Protein AF-D8G1M3-F1 (afdb_monomer)

Structure (mmCIF, N/CA/C/O backbone):
dat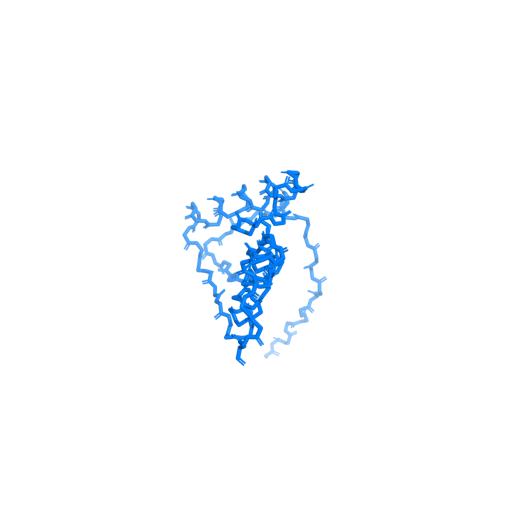a_AF-D8G1M3-F1
#
_entry.id   AF-D8G1M3-F1
#
loop_
_atom_site.group_PDB
_atom_site.id
_atom_site.type_symbol
_atom_site.label_atom_id
_atom_site.label_alt_id
_atom_site.label_comp_id
_atom_site.label_asym_id
_atom_site.label_entity_id
_atom_site.label_seq_id
_atom_site.pdbx_PDB_ins_code
_atom_site.Cartn_x
_atom_site.Cartn_y
_atom_site.Cartn_z
_atom_site.occupancy
_atom_site.B_iso_or_equiv
_atom_site.auth_seq_id
_atom_site.auth_comp_id
_atom_site.auth_asym_id
_atom_site.auth_atom_id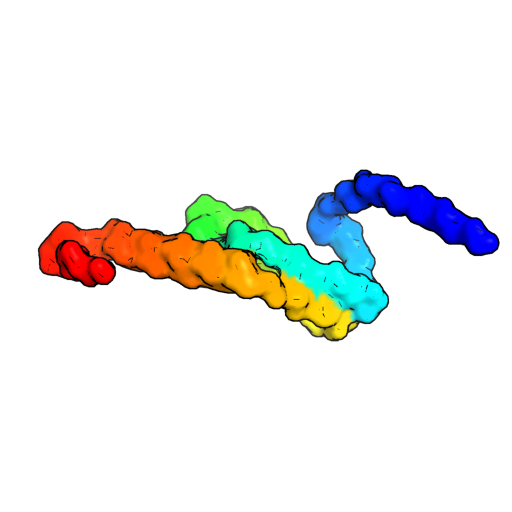
_atom_site.pdbx_PDB_model_num
ATOM 1 N N . MET A 1 1 ? -30.904 12.937 14.392 1.00 39.53 1 MET A N 1
ATOM 2 C CA . MET A 1 1 ? -29.947 12.395 13.403 1.00 39.53 1 MET A CA 1
ATOM 3 C C . MET A 1 1 ? -28.681 13.240 13.476 1.00 39.53 1 MET A C 1
ATOM 5 O O . MET A 1 1 ? -28.708 14.380 13.033 1.00 39.53 1 MET A O 1
ATOM 9 N N . LEU A 1 2 ? -27.630 12.763 14.150 1.00 43.91 2 LEU A N 1
ATOM 10 C CA . LEU A 1 2 ? -26.393 13.533 14.326 1.00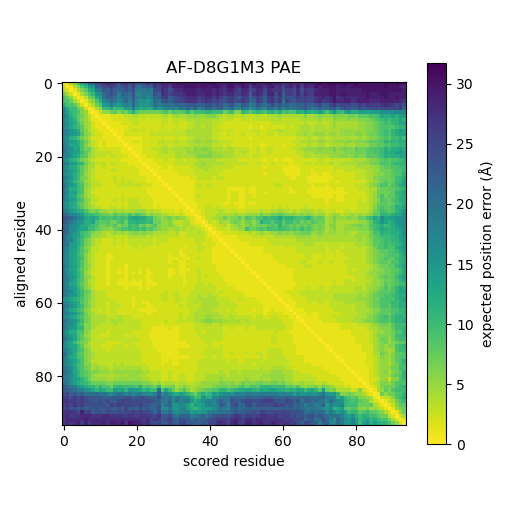 43.91 2 LEU A CA 1
ATOM 11 C C . LEU A 1 2 ? -25.508 13.336 13.088 1.00 43.91 2 LEU A C 1
ATOM 13 O O . LEU A 1 2 ? -25.110 12.214 12.783 1.00 43.91 2 LEU A O 1
ATOM 17 N N . ARG A 1 3 ? -25.219 14.415 12.358 1.00 57.12 3 ARG A N 1
ATOM 18 C CA . ARG A 1 3 ? -24.255 14.402 11.254 1.00 57.12 3 ARG A CA 1
ATOM 19 C C . ARG A 1 3 ? -22.858 14.351 11.867 1.00 57.12 3 ARG A C 1
ATOM 21 O O . ARG A 1 3 ? -22.395 15.346 12.416 1.00 57.12 3 ARG A O 1
ATOM 28 N N . MET A 1 4 ? -22.209 13.192 11.812 1.00 60.62 4 MET A N 1
ATOM 29 C CA . MET A 1 4 ? -20.823 13.060 12.251 1.00 60.62 4 MET A CA 1
ATOM 30 C C . MET A 1 4 ? -19.941 13.846 11.273 1.00 60.62 4 MET A C 1
ATOM 32 O O . MET A 1 4 ? -19.820 13.482 10.104 1.00 60.62 4 MET A O 1
ATOM 36 N N . MET A 1 5 ? -19.373 14.964 11.726 1.00 53.09 5 MET A N 1
ATOM 37 C CA . MET A 1 5 ? -18.301 15.649 11.008 1.00 53.09 5 MET A CA 1
ATOM 38 C C . MET A 1 5 ? -17.084 14.721 11.037 1.00 53.09 5 MET A C 1
ATOM 40 O O . MET A 1 5 ? -16.431 14.586 12.071 1.00 53.09 5 MET A O 1
ATOM 44 N N . MET A 1 6 ? -16.802 14.040 9.926 1.00 54.56 6 MET A N 1
ATOM 45 C CA . MET A 1 6 ? -15.533 13.336 9.779 1.00 54.56 6 MET A CA 1
ATOM 46 C C . MET A 1 6 ? -14.438 14.388 9.633 1.00 54.56 6 MET A C 1
ATOM 48 O O . MET A 1 6 ? -14.340 15.071 8.617 1.00 54.56 6 MET A O 1
ATOM 52 N N . SER A 1 7 ? -13.652 14.563 10.688 1.00 60.22 7 SER A N 1
ATOM 53 C CA . SER A 1 7 ? -12.390 15.282 10.604 1.00 60.22 7 SER A CA 1
ATOM 54 C C . SER A 1 7 ? -11.406 14.438 9.791 1.00 60.22 7 SER A C 1
ATOM 56 O O . SER A 1 7 ? -11.374 13.214 9.926 1.00 60.22 7 SER A O 1
ATOM 58 N N . ASN A 1 8 ? -10.614 15.079 8.929 1.00 65.81 8 ASN A N 1
ATOM 59 C CA . ASN A 1 8 ? -9.563 14.398 8.174 1.00 65.81 8 ASN A CA 1
ATOM 60 C C . ASN A 1 8 ? -8.436 14.021 9.147 1.00 65.81 8 ASN A C 1
ATOM 62 O O . ASN A 1 8 ? -7.534 14.811 9.417 1.00 65.81 8 ASN A O 1
ATOM 66 N N . GLN A 1 9 ? -8.5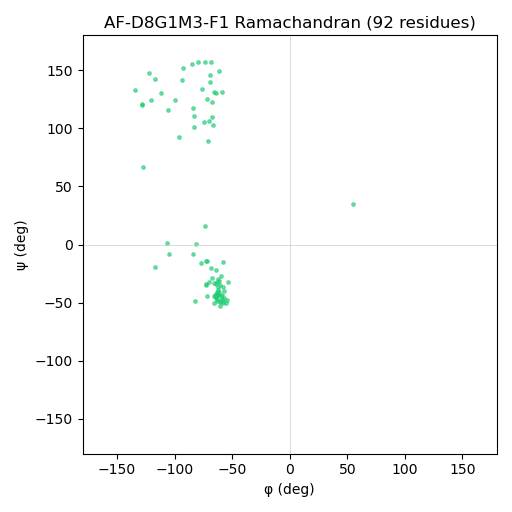38 12.836 9.742 1.00 86.44 9 GLN A N 1
ATOM 67 C CA . GLN A 1 9 ? -7.551 12.329 10.684 1.00 86.44 9 GLN A CA 1
ATOM 68 C C . GLN A 1 9 ? -6.396 11.693 9.910 1.00 86.44 9 GLN A C 1
ATOM 70 O O . GLN A 1 9 ? -6.555 10.648 9.281 1.00 86.44 9 GLN A O 1
ATOM 75 N N . VAL A 1 10 ? -5.230 12.335 9.949 1.00 90.12 10 VAL A N 1
ATOM 76 C CA . VAL A 1 10 ? -3.995 11.793 9.37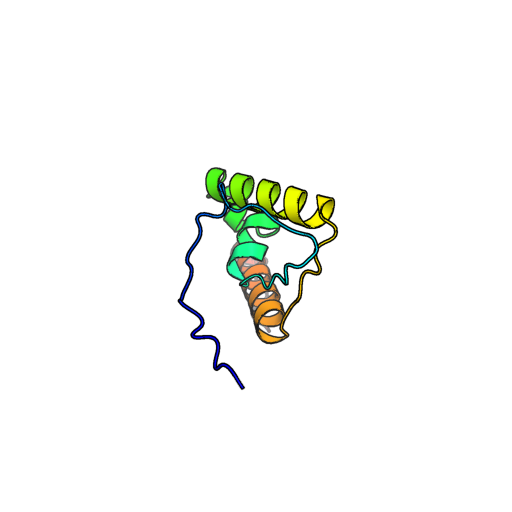6 1.00 90.12 10 VAL A CA 1
ATOM 77 C C . VAL A 1 10 ? -3.171 11.190 10.502 1.00 90.12 10 VAL A C 1
ATOM 79 O O . VAL A 1 10 ? -2.835 11.871 11.470 1.00 90.12 10 VAL A O 1
ATOM 82 N N . TYR A 1 11 ? -2.820 9.916 10.359 1.00 91.81 11 TYR A N 1
ATOM 83 C CA . TYR A 1 11 ? -1.996 9.193 11.320 1.00 91.81 11 TYR A CA 1
ATOM 84 C C . TYR A 1 11 ? -0.686 8.753 10.679 1.00 91.81 11 TYR A C 1
ATOM 86 O O . TYR A 1 11 ? -0.657 8.313 9.531 1.00 91.81 11 TYR A O 1
ATOM 94 N N . GLN A 1 12 ? 0.400 8.813 11.447 1.00 92.81 12 GLN A N 1
ATOM 95 C CA . GLN A 1 12 ? 1.640 8.138 11.073 1.00 92.81 12 GLN A CA 1
ATOM 96 C C . GLN A 1 12 ? 1.460 6.627 11.249 1.00 92.81 12 GLN A C 1
ATOM 98 O O . GLN A 1 12 ? 1.077 6.161 12.326 1.00 92.81 12 GLN A O 1
ATOM 103 N N . ILE A 1 13 ? 1.725 5.861 10.191 1.00 94.00 13 ILE A N 1
ATOM 104 C CA . ILE A 1 13 ? 1.443 4.419 10.136 1.00 94.00 13 ILE A CA 1
ATOM 105 C C . ILE A 1 13 ? 2.226 3.624 11.190 1.00 94.00 13 ILE A C 1
ATOM 107 O O . ILE A 1 13 ? 1.746 2.610 11.696 1.00 94.00 13 ILE A O 1
ATOM 111 N N . GLU A 1 14 ? 3.412 4.101 11.571 1.00 92.75 14 GLU A N 1
ATOM 112 C CA . GLU A 1 14 ? 4.250 3.504 12.610 1.00 92.75 14 GLU A CA 1
ATOM 113 C C . GLU A 1 14 ? 3.550 3.481 13.975 1.00 92.75 14 GLU A C 1
ATOM 115 O O . GLU A 1 14 ? 3.711 2.519 14.738 1.00 92.75 14 GLU A O 1
ATOM 120 N N . TYR A 1 15 ? 2.744 4.511 14.247 1.00 93.19 15 TYR A N 1
ATOM 121 C CA . TYR A 1 15 ? 2.061 4.738 15.520 1.00 93.19 15 TYR A CA 1
ATOM 122 C C . TYR A 1 15 ? 0.562 4.428 15.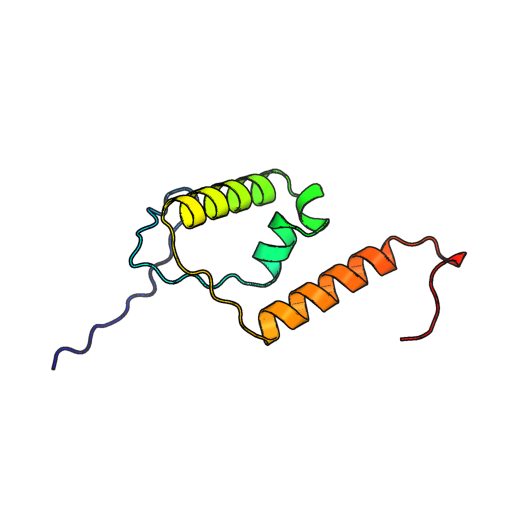474 1.00 93.19 15 TYR A C 1
ATOM 124 O O . TYR A 1 15 ? -0.087 4.408 16.523 1.00 93.19 15 TYR A O 1
ATOM 132 N N . TYR A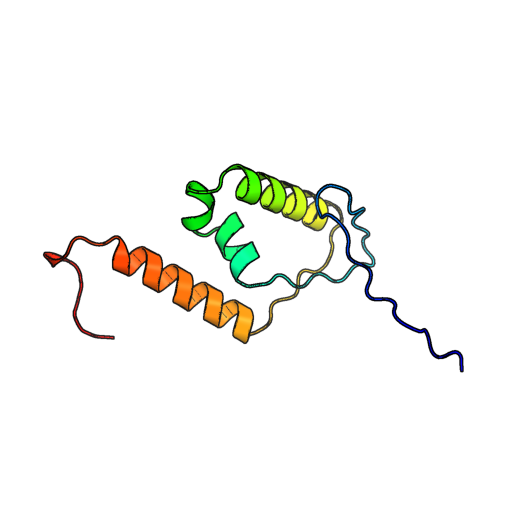 1 16 ? 0.008 4.153 14.291 1.00 94.00 16 TYR A N 1
ATOM 133 C CA . TYR A 1 16 ? -1.395 3.789 14.152 1.00 94.00 16 TYR A CA 1
ATOM 134 C C . TYR A 1 16 ? -1.698 2.466 14.870 1.00 94.00 16 TYR A C 1
ATOM 136 O O . TYR A 1 16 ? -0.996 1.458 14.714 1.00 94.00 16 TYR A O 1
ATOM 144 N N . ARG A 1 17 ? -2.758 2.475 15.682 1.00 94.06 17 ARG A N 1
ATOM 145 C CA . ARG A 1 17 ? -3.233 1.304 16.423 1.00 94.06 17 ARG A CA 1
ATOM 146 C C . ARG A 1 17 ? -4.351 0.632 15.639 1.00 94.06 17 ARG A C 1
ATOM 148 O O . ARG A 1 17 ? -5.511 0.987 15.794 1.00 94.06 17 ARG A O 1
ATOM 155 N N . PHE A 1 18 ? -3.963 -0.343 14.829 1.00 94.62 18 PHE A N 1
ATOM 156 C CA . PHE A 1 18 ? -4.880 -1.177 14.061 1.00 94.62 18 PHE A CA 1
ATOM 157 C C . PHE A 1 18 ? -5.870 -1.926 14.965 1.00 94.62 18 PHE A C 1
ATOM 159 O O . PHE A 1 18 ? -5.466 -2.583 15.928 1.00 94.62 18 PHE A O 1
ATOM 166 N N . SER A 1 19 ? -7.150 -1.850 14.618 1.00 94.19 19 SER A N 1
ATOM 167 C CA . SER A 1 19 ? -8.283 -2.502 15.270 1.00 94.19 19 SER A CA 1
ATOM 168 C C . SER A 1 19 ? -9.027 -3.389 14.276 1.00 94.19 19 SER A C 1
ATOM 170 O O . SER A 1 19 ? -9.160 -3.043 13.109 1.00 94.19 19 SER A O 1
ATOM 172 N N . SER A 1 20 ? -9.606 -4.500 14.737 1.00 94.50 20 SER A N 1
ATOM 173 C CA . SER A 1 20 ? -10.456 -5.386 13.918 1.00 94.50 20 SER A CA 1
ATOM 174 C C . SER A 1 20 ? -11.679 -4.697 13.295 1.00 94.50 20 SER A C 1
ATOM 176 O O . SER A 1 20 ? -12.317 -5.267 12.417 1.00 94.50 20 SER A O 1
ATOM 178 N N . SER A 1 21 ? -12.033 -3.503 13.776 1.00 94.75 21 SER A N 1
ATOM 179 C CA . SER A 1 21 ? -13.106 -2.666 13.228 1.00 94.75 21 SER A CA 1
ATOM 180 C C . SER A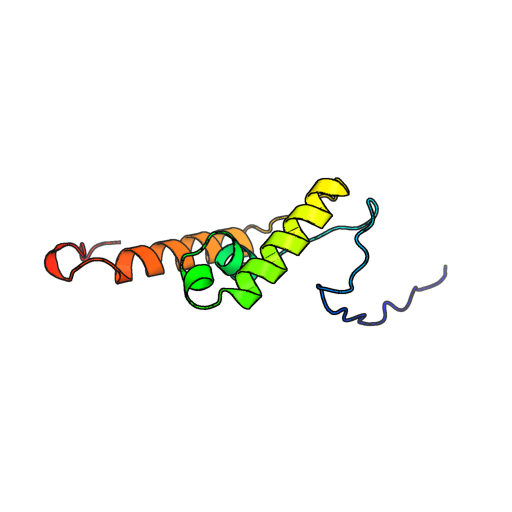 1 21 ? -12.671 -1.792 12.050 1.00 94.75 21 SER A C 1
ATOM 182 O O . SER A 1 21 ? -13.515 -1.115 11.467 1.00 94.75 21 SER A O 1
ATOM 184 N N . ASP A 1 22 ? -11.374 -1.737 11.752 1.00 95.00 22 ASP A N 1
ATOM 185 C CA . ASP A 1 22 ? -10.850 -0.914 10.670 1.00 95.00 22 ASP A CA 1
ATOM 186 C C . ASP A 1 22 ? -11.179 -1.526 9.305 1.00 95.00 22 ASP A C 1
ATOM 188 O O . ASP A 1 22 ? -11.365 -2.734 9.148 1.00 95.00 22 ASP A O 1
ATOM 192 N N . TYR A 1 23 ? -11.179 -0.666 8.293 1.00 93.75 23 TYR A N 1
ATOM 193 C CA . TYR A 1 23 ? -11.267 -1.042 6.891 1.00 93.75 23 TYR A CA 1
ATOM 194 C C . TYR A 1 23 ? -10.112 -0.359 6.168 1.00 93.75 23 TYR A C 1
ATOM 196 O O . TYR A 1 23 ? -9.988 0.865 6.216 1.00 93.75 23 TYR A O 1
ATOM 204 N N . ILE A 1 24 ? -9.237 -1.146 5.541 1.00 95.44 24 ILE A N 1
ATOM 205 C CA . ILE A 1 24 ? -8.003 -0.630 4.945 1.00 95.44 24 ILE A CA 1
ATOM 206 C C . ILE A 1 24 ? -8.081 -0.736 3.428 1.00 95.44 24 ILE A C 1
ATOM 208 O O . ILE A 1 24 ? -8.375 -1.800 2.888 1.00 95.44 24 ILE A O 1
ATOM 212 N N . LEU A 1 25 ? -7.763 0.363 2.748 1.00 95.69 25 LEU A N 1
ATOM 213 C CA . LEU A 1 25 ? -7.511 0.409 1.313 1.00 95.69 25 LEU A CA 1
ATOM 214 C C . LEU A 1 25 ? -6.092 0.935 1.109 1.00 95.69 25 LEU A C 1
ATOM 216 O O . LEU A 1 25 ? -5.742 2.003 1.611 1.00 95.69 25 LEU A O 1
ATOM 220 N N . PHE A 1 26 ? -5.273 0.174 0.394 1.00 96.12 26 PHE A N 1
ATOM 221 C CA . PHE A 1 26 ? -3.935 0.612 0.022 1.00 96.12 26 PHE A CA 1
ATOM 222 C C . PHE A 1 26 ? -3.940 1.265 -1.349 1.00 96.12 26 PHE A C 1
ATOM 224 O O . PHE A 1 26 ? -4.595 0.785 -2.269 1.00 96.12 26 PHE A O 1
ATOM 231 N N . ASP A 1 27 ? -3.146 2.321 -1.475 1.00 95.62 27 ASP A N 1
ATOM 232 C CA . ASP A 1 27 ? -2.742 2.859 -2.766 1.00 95.62 27 ASP A CA 1
ATOM 233 C C . ASP A 1 27 ? -1.810 1.878 -3.501 1.00 95.62 27 ASP A C 1
ATOM 235 O O . ASP A 1 27 ? -1.129 1.056 -2.872 1.00 95.62 27 ASP A O 1
ATOM 239 N N . ALA A 1 28 ? -1.727 1.985 -4.829 1.00 96.81 28 ALA A N 1
ATOM 240 C CA . ALA A 1 28 ? -0.862 1.132 -5.641 1.00 96.81 28 ALA A CA 1
ATOM 241 C C . ALA A 1 28 ? 0.612 1.230 -5.211 1.00 96.81 28 ALA A C 1
ATOM 243 O O . ALA A 1 28 ? 1.313 0.215 -5.156 1.00 96.81 28 ALA A O 1
ATOM 244 N N . ASN A 1 29 ? 1.072 2.419 -4.807 1.00 94.12 29 ASN A N 1
ATOM 245 C CA . ASN A 1 29 ? 2.450 2.619 -4.361 1.00 94.12 29 ASN A CA 1
ATOM 246 C C . ASN A 1 29 ? 2.780 1.825 -3.093 1.00 94.12 29 ASN A C 1
ATOM 248 O O . ASN A 1 29 ? 3.891 1.317 -2.957 1.00 94.12 29 ASN A O 1
ATOM 252 N N . VAL A 1 30 ? 1.821 1.646 -2.178 1.00 95.31 30 VAL A N 1
ATOM 253 C CA . VAL A 1 30 ? 2.028 0.821 -0.976 1.00 95.31 30 VAL A CA 1
ATOM 254 C C . VAL A 1 30 ? 2.265 -0.637 -1.368 1.00 95.31 30 VAL A C 1
ATOM 256 O O . VAL A 1 30 ? 3.195 -1.265 -0.856 1.00 95.31 30 VAL A O 1
ATOM 259 N N . TRP A 1 31 ? 1.499 -1.165 -2.327 1.00 95.75 31 TRP A N 1
ATOM 260 C CA . TRP A 1 31 ? 1.744 -2.503 -2.869 1.00 95.75 31 TRP A CA 1
ATOM 261 C C . TRP A 1 31 ? 3.109 -2.611 -3.556 1.00 95.75 31 TRP A C 1
ATOM 263 O O . TRP A 1 31 ? 3.809 -3.606 -3.361 1.00 95.75 31 TRP A O 1
ATOM 273 N N . LEU A 1 32 ? 3.532 -1.579 -4.291 1.00 94.38 32 LEU A N 1
ATOM 274 C CA . LEU A 1 32 ? 4.860 -1.525 -4.910 1.00 94.38 32 LEU A CA 1
ATOM 275 C C . LEU A 1 32 ? 5.999 -1.452 -3.880 1.00 94.38 32 LEU A C 1
ATOM 277 O O . LEU A 1 32 ? 7.049 -2.043 -4.114 1.00 94.38 32 LEU A O 1
ATOM 281 N N . TYR A 1 33 ? 5.818 -0.815 -2.722 1.00 94.38 33 TYR A N 1
ATOM 282 C CA . TYR A 1 33 ? 6.835 -0.843 -1.661 1.00 94.38 33 TYR A CA 1
ATOM 283 C C . TYR A 1 33 ? 6.962 -2.217 -0.990 1.00 94.38 33 TYR A C 1
ATOM 285 O O . TYR A 1 33 ? 8.050 -2.583 -0.548 1.00 94.38 33 TYR A O 1
ATOM 293 N N . ILE A 1 34 ? 5.862 -2.970 -0.895 1.00 94.12 34 ILE A N 1
ATOM 294 C CA . ILE A 1 34 ? 5.824 -4.287 -0.241 1.00 94.12 34 ILE A CA 1
ATOM 295 C C . ILE A 1 34 ? 6.319 -5.391 -1.185 1.00 94.12 34 ILE A C 1
ATOM 297 O O . ILE A 1 34 ? 7.130 -6.230 -0.789 1.00 94.12 34 ILE A O 1
ATOM 301 N N . TYR A 1 35 ? 5.809 -5.415 -2.417 1.00 92.50 35 TYR A N 1
ATOM 302 C CA . TYR A 1 35 ? 6.028 -6.502 -3.380 1.00 92.50 35 TYR A CA 1
ATOM 303 C C . TYR A 1 35 ? 6.777 -6.071 -4.633 1.00 92.50 35 TYR A C 1
ATOM 305 O O . TYR A 1 35 ? 7.303 -6.912 -5.360 1.00 92.50 35 TYR A O 1
ATOM 313 N N . GLY A 1 36 ? 6.803 -4.773 -4.907 1.00 89.38 36 GLY A N 1
ATOM 314 C CA . GLY A 1 36 ? 7.490 -4.234 -6.060 1.00 89.38 36 GLY A CA 1
ATOM 315 C C . GLY A 1 36 ? 9.001 -4.121 -5.834 1.00 89.38 36 GLY A C 1
ATOM 316 O O . GLY A 1 36 ? 9.484 -3.988 -4.706 1.00 89.38 36 GLY A O 1
ATOM 317 N N . PRO A 1 37 ? 9.765 -4.107 -6.929 1.00 81.94 37 PRO A N 1
ATO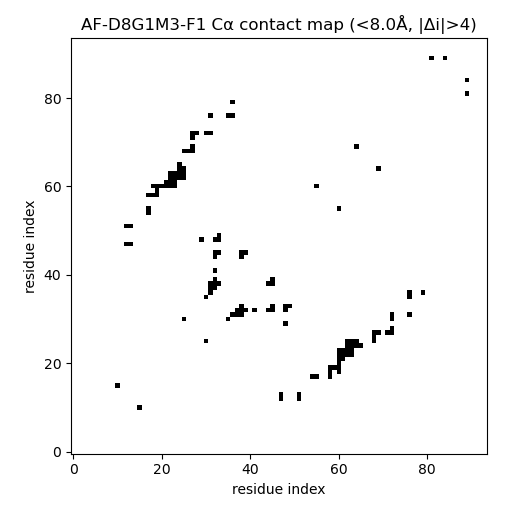M 318 C CA . PRO A 1 37 ? 11.215 -3.932 -6.890 1.00 81.94 37 PRO A CA 1
ATOM 319 C C . PRO A 1 37 ? 11.630 -2.519 -6.448 1.00 81.94 37 PRO A C 1
ATOM 321 O O . PRO A 1 37 ? 12.722 -2.328 -5.926 1.00 81.94 37 PRO A O 1
ATOM 324 N N . GLN A 1 38 ? 10.736 -1.527 -6.544 1.00 76.56 38 GLN A N 1
ATOM 325 C CA . GLN A 1 38 ? 10.945 -0.197 -5.952 1.00 76.56 38 GLN A CA 1
ATOM 326 C C . GLN A 1 38 ? 11.141 -0.251 -4.428 1.00 76.56 38 GLN A C 1
ATOM 328 O O . GLN A 1 38 ? 11.810 0.606 -3.857 1.00 76.56 38 GLN A O 1
ATOM 333 N N . GLY A 1 39 ? 10.597 -1.266 -3.749 1.00 75.31 39 GLY A N 1
ATOM 334 C CA . GLY A 1 39 ? 10.847 -1.470 -2.326 1.00 75.31 39 GLY A CA 1
ATOM 335 C C . GLY A 1 39 ? 12.315 -1.779 -1.999 1.00 75.31 39 GLY A C 1
ATOM 336 O O . GLY A 1 39 ? 12.733 -1.561 -0.864 1.00 75.31 39 GLY A O 1
ATOM 337 N N . GLU A 1 40 ? 13.108 -2.273 -2.957 1.00 80.19 40 GLU A N 1
ATOM 338 C CA . GLU A 1 40 ? 14.532 -2.581 -2.749 1.00 80.19 40 GLU A CA 1
ATOM 339 C C . GLU A 1 40 ? 15.392 -1.320 -2.643 1.00 80.19 40 GLU A C 1
ATOM 341 O O . GLU A 1 40 ? 16.321 -1.276 -1.840 1.00 80.19 40 GLU A O 1
ATOM 346 N N . SER A 1 41 ? 15.054 -0.264 -3.390 1.00 83.69 41 SER A N 1
ATOM 347 C CA . SER A 1 41 ? 15.770 1.016 -3.316 1.00 83.69 41 SER A CA 1
ATOM 348 C C . SER A 1 41 ? 15.396 1.840 -2.080 1.00 83.69 41 SER A C 1
ATOM 350 O O . SER A 1 41 ? 16.124 2.760 -1.707 1.00 83.69 41 SER A O 1
ATOM 352 N N . LEU A 1 42 ? 14.282 1.509 -1.415 1.00 88.50 42 LEU A N 1
ATOM 353 C CA . LEU A 1 42 ? 13.745 2.236 -0.262 1.00 88.50 42 LEU A CA 1
ATOM 354 C C . LEU A 1 42 ? 13.499 1.291 0.932 1.00 88.50 42 LEU A C 1
ATOM 356 O O . LEU A 1 42 ? 12.356 1.114 1.372 1.00 88.50 42 LEU A O 1
ATOM 360 N N . PRO A 1 43 ? 14.567 0.717 1.525 1.00 88.81 43 PRO A N 1
ATOM 361 C CA . PRO A 1 43 ? 14.466 -0.346 2.529 1.00 88.81 43 PRO A CA 1
ATOM 362 C C . PRO A 1 43 ? 13.706 0.079 3.789 1.00 88.81 43 PRO A C 1
ATOM 364 O O . PRO A 1 43 ? 13.010 -0.737 4.399 1.00 88.81 43 PRO A O 1
ATOM 367 N N . ARG A 1 44 ? 13.784 1.362 4.172 1.00 91.62 44 ARG A N 1
ATOM 368 C CA . ARG A 1 44 ? 13.031 1.901 5.313 1.00 91.62 44 ARG A CA 1
ATOM 369 C C . ARG A 1 44 ? 11.524 1.870 5.057 1.00 91.62 44 ARG A C 1
ATOM 371 O O . ARG A 1 44 ? 10.795 1.342 5.888 1.00 91.62 44 ARG A O 1
ATOM 378 N N . LEU A 1 45 ? 11.065 2.383 3.912 1.00 91.12 45 LEU A N 1
ATOM 379 C CA . LEU A 1 45 ? 9.639 2.395 3.562 1.00 91.12 45 LEU A CA 1
ATOM 380 C C . LEU A 1 45 ? 9.103 0.975 3.396 1.00 91.12 45 LEU A C 1
ATOM 382 O O . LEU A 1 45 ? 8.062 0.642 3.961 1.00 91.12 45 LEU A O 1
ATOM 386 N N . ARG A 1 46 ? 9.860 0.112 2.713 1.00 93.81 46 ARG A N 1
ATOM 387 C CA . ARG A 1 46 ? 9.548 -1.314 2.602 1.00 93.81 46 ARG A CA 1
ATOM 388 C C . ARG A 1 46 ? 9.369 -1.967 3.975 1.00 93.81 46 ARG A C 1
ATOM 390 O O . ARG A 1 46 ? 8.373 -2.649 4.211 1.00 93.81 46 ARG A O 1
ATOM 397 N N . SER A 1 47 ? 10.296 -1.726 4.902 1.00 94.56 47 SER A N 1
ATOM 398 C CA . SER A 1 47 ? 10.221 -2.264 6.268 1.00 94.56 47 SER A CA 1
ATOM 399 C C . SER A 1 47 ? 9.006 -1.733 7.032 1.00 94.56 47 SER A C 1
ATOM 401 O O . SER A 1 47 ? 8.294 -2.516 7.665 1.00 94.56 47 SER A O 1
ATOM 403 N N . THR A 1 48 ? 8.726 -0.429 6.935 1.00 95.50 48 THR A N 1
ATOM 404 C CA . THR A 1 48 ? 7.552 0.206 7.551 1.00 95.50 48 THR A CA 1
ATOM 405 C C . THR A 1 48 ? 6.252 -0.435 7.060 1.00 95.50 48 THR A C 1
ATOM 407 O O . THR A 1 48 ? 5.433 -0.866 7.876 1.00 95.50 48 THR A O 1
ATOM 410 N N . TYR A 1 49 ? 6.073 -0.574 5.744 1.00 95.75 49 TYR A N 1
ATOM 411 C CA . TYR A 1 49 ? 4.846 -1.135 5.180 1.00 95.75 49 TYR A CA 1
ATOM 412 C C . TYR A 1 49 ? 4.718 -2.649 5.392 1.00 95.75 49 TYR A C 1
ATOM 414 O O . TYR A 1 49 ? 3.616 -3.126 5.662 1.00 95.75 49 TYR A O 1
ATOM 422 N N . HIS A 1 50 ? 5.815 -3.416 5.389 1.00 95.88 50 HIS A N 1
ATOM 423 C CA . HIS A 1 50 ? 5.770 -4.828 5.791 1.00 95.88 50 HIS A CA 1
ATOM 424 C C . HIS A 1 50 ? 5.346 -5.000 7.254 1.00 95.88 50 HIS A C 1
ATOM 426 O O . HIS A 1 50 ? 4.539 -5.881 7.565 1.00 95.88 50 HIS A O 1
ATOM 432 N N . LEU A 1 51 ? 5.866 -4.165 8.161 1.00 96.62 51 LEU A N 1
ATOM 433 C CA . LEU A 1 51 ? 5.479 -4.203 9.568 1.00 96.62 51 LEU A CA 1
ATOM 434 C C . LEU A 1 51 ? 3.998 -3.850 9.743 1.00 96.62 51 LEU A C 1
ATOM 436 O O . LEU A 1 51 ? 3.297 -4.537 10.490 1.00 96.62 51 LEU A O 1
ATOM 440 N N . ALA A 1 52 ? 3.517 -2.820 9.045 1.00 96.75 52 ALA A N 1
ATOM 441 C CA . ALA A 1 52 ? 2.108 -2.446 9.046 1.00 96.75 52 ALA A CA 1
ATOM 442 C C . ALA A 1 52 ? 1.223 -3.586 8.519 1.00 96.75 52 ALA A C 1
ATOM 444 O O . ALA A 1 52 ? 0.292 -4.000 9.207 1.00 96.75 52 ALA A O 1
ATOM 445 N N . LEU A 1 53 ? 1.570 -4.182 7.371 1.00 97.06 53 LEU A N 1
ATOM 446 C CA . LEU A 1 53 ? 0.849 -5.326 6.806 1.00 97.06 53 LEU A CA 1
ATOM 447 C C . LEU A 1 53 ? 0.799 -6.509 7.785 1.00 97.06 53 LEU A C 1
ATOM 449 O O . LEU A 1 53 ? -0.241 -7.153 7.927 1.00 97.06 53 LEU A O 1
ATOM 453 N N . ARG A 1 54 ? 1.893 -6.786 8.508 1.00 96.88 54 ARG A N 1
ATOM 454 C CA . ARG A 1 54 ? 1.922 -7.833 9.541 1.00 96.88 54 ARG A CA 1
ATOM 455 C C . ARG A 1 54 ? 0.951 -7.535 10.686 1.00 96.88 54 ARG A C 1
ATOM 457 O O . ARG A 1 54 ? 0.247 -8.446 11.115 1.00 96.88 54 ARG A O 1
ATOM 464 N N . LYS A 1 55 ? 0.893 -6.287 11.166 1.00 96.88 55 LYS A N 1
ATOM 465 C CA . LYS A 1 55 ? -0.054 -5.860 12.214 1.00 96.88 55 LYS A CA 1
ATOM 466 C C . LYS A 1 55 ? -1.508 -5.983 11.737 1.00 96.88 55 LYS A C 1
ATOM 468 O O . LYS A 1 55 ? -2.314 -6.579 12.442 1.00 96.88 55 LYS A O 1
ATOM 473 N N . ILE A 1 56 ? -1.808 -5.509 10.526 1.00 96.94 56 ILE A N 1
ATOM 474 C CA . ILE A 1 56 ? -3.140 -5.583 9.895 1.00 96.94 56 ILE A CA 1
ATOM 475 C C . ILE A 1 56 ? -3.613 -7.037 9.782 1.00 96.94 56 ILE A C 1
ATOM 477 O O . ILE A 1 56 ? -4.711 -7.375 10.223 1.00 96.94 56 ILE A O 1
ATOM 481 N N . ARG A 1 57 ? -2.752 -7.927 9.268 1.00 95.69 57 ARG A N 1
ATOM 482 C CA . ARG A 1 57 ? -3.046 -9.365 9.169 1.00 95.69 57 ARG A CA 1
ATOM 483 C C . ARG A 1 57 ? -3.233 -10.014 10.540 1.00 95.69 57 ARG A C 1
ATOM 485 O O . ARG A 1 57 ? -4.134 -10.831 10.699 1.00 95.69 57 ARG A O 1
ATOM 492 N N . GLY A 1 58 ? -2.409 -9.646 11.525 1.00 96.19 58 GLY A N 1
ATOM 493 C CA . GLY A 1 58 ? -2.528 -10.133 12.903 1.00 96.19 58 GLY A CA 1
ATOM 494 C C . GLY A 1 58 ? -3.849 -9.734 13.568 1.00 96.19 58 GLY A C 1
ATOM 495 O O . GLY A 1 58 ? -4.446 -10.540 14.274 1.00 96.19 58 GLY A O 1
ATOM 496 N N . ALA A 1 59 ? -4.341 -8.528 13.276 1.00 96.31 59 ALA A N 1
ATOM 497 C CA . ALA A 1 59 ? -5.636 -8.026 13.733 1.00 96.31 59 ALA A CA 1
ATOM 498 C C . ALA A 1 59 ? -6.832 -8.524 12.891 1.00 96.31 59 ALA A C 1
ATOM 500 O O . ALA A 1 59 ? -7.970 -8.171 13.191 1.00 96.31 59 ALA A O 1
ATOM 501 N N . LYS A 1 60 ? -6.591 -9.357 11.862 1.00 95.88 60 LYS A N 1
ATOM 502 C CA . LYS A 1 60 ? -7.605 -9.904 10.938 1.00 95.88 60 LYS A CA 1
ATOM 503 C C . LYS A 1 60 ? -8.453 -8.826 10.253 1.00 95.88 60 LYS A C 1
ATOM 505 O O . LYS A 1 60 ? -9.636 -9.027 9.991 1.00 95.88 60 LYS A O 1
ATOM 510 N N . ILE A 1 61 ? -7.833 -7.689 9.965 1.00 97.31 61 ILE A N 1
ATOM 511 C CA . ILE A 1 61 ? -8.494 -6.549 9.338 1.00 97.31 61 ILE A CA 1
ATOM 512 C C . ILE A 1 61 ? -8.690 -6.835 7.844 1.00 97.31 61 ILE A C 1
ATOM 514 O O . ILE A 1 61 ? -7.737 -7.275 7.188 1.00 97.31 61 ILE A O 1
ATOM 518 N N . PRO A 1 62 ? -9.886 -6.585 7.283 1.00 95.50 62 PRO A N 1
ATOM 519 C CA . PRO A 1 62 ? -10.107 -6.696 5.849 1.00 95.50 62 PRO A CA 1
ATOM 520 C C . PRO A 1 62 ? -9.290 -5.642 5.088 1.00 95.50 62 PRO A C 1
ATOM 522 O O . PRO A 1 62 ? -9.321 -4.450 5.402 1.00 95.50 62 PRO A O 1
ATOM 525 N N . ILE A 1 63 ? -8.574 -6.098 4.059 1.00 96.44 63 ILE A N 1
ATOM 526 C CA . ILE A 1 63 ? -7.864 -5.237 3.111 1.00 96.44 63 ILE A CA 1
ATOM 527 C C . ILE A 1 63 ? -8.663 -5.247 1.812 1.00 96.44 63 ILE A C 1
ATOM 529 O O . ILE A 1 63 ? -8.791 -6.292 1.173 1.00 96.44 63 ILE A O 1
ATOM 533 N N . PHE A 1 64 ? -9.201 -4.095 1.432 1.00 96.44 64 PHE A N 1
ATOM 534 C CA . PHE A 1 64 ? -9.882 -3.918 0.157 1.00 96.44 64 PHE A CA 1
ATOM 535 C C . PHE A 1 64 ? -8.879 -3.594 -0.938 1.00 96.44 64 PHE A C 1
ATOM 537 O O . PHE A 1 64 ? -7.802 -3.043 -0.694 1.00 96.44 64 PHE A O 1
ATOM 544 N N . ILE A 1 65 ? -9.272 -3.912 -2.163 1.00 95.94 65 ILE A N 1
ATOM 545 C CA . ILE A 1 65 ? -8.560 -3.509 -3.361 1.00 95.94 65 ILE A CA 1
ATOM 546 C C . ILE A 1 65 ? -9.570 -2.996 -4.378 1.00 95.94 65 ILE A C 1
ATOM 548 O O . ILE A 1 65 ? -10.611 -3.614 -4.600 1.00 95.94 65 ILE A O 1
ATOM 552 N N . ASP A 1 66 ? -9.257 -1.846 -4.960 1.00 96.06 66 ASP A N 1
ATOM 553 C CA . ASP A 1 66 ? -10.006 -1.271 -6.069 1.00 96.06 66 ASP A CA 1
ATOM 554 C C . ASP A 1 66 ? -9.393 -1.708 -7.410 1.00 96.06 66 ASP A C 1
ATOM 556 O O . ASP A 1 66 ? -8.189 -1.971 -7.506 1.00 96.06 66 ASP A O 1
ATOM 560 N N . VAL A 1 67 ? -10.214 -1.783 -8.459 1.00 97.44 67 VAL A N 1
ATOM 561 C CA . VAL A 1 67 ? -9.765 -2.213 -9.791 1.00 97.44 67 VAL A CA 1
ATOM 562 C C . VAL A 1 67 ? -8.732 -1.258 -10.398 1.00 97.44 67 VAL A C 1
ATOM 564 O O . VAL A 1 67 ? -7.831 -1.716 -11.103 1.00 97.44 67 VAL A O 1
ATOM 567 N N . LEU A 1 68 ? -8.801 0.046 -10.106 1.00 97.69 68 LEU A N 1
ATOM 568 C CA . LEU A 1 68 ? -7.827 1.029 -10.581 1.00 97.69 68 LEU A CA 1
ATOM 569 C C . LEU A 1 68 ? -6.492 0.859 -9.861 1.00 97.69 68 LEU A C 1
ATOM 571 O O . LEU A 1 68 ? -5.459 0.801 -10.524 1.00 97.69 68 LEU A O 1
ATOM 575 N N . VAL A 1 69 ? -6.517 0.671 -8.536 1.00 97.62 69 VAL A N 1
ATOM 576 C CA . VAL A 1 69 ? -5.315 0.364 -7.739 1.00 97.62 69 VAL A CA 1
ATOM 577 C C . VAL A 1 69 ? -4.628 -0.897 -8.264 1.00 97.62 69 VAL A C 1
ATOM 579 O O . VAL A 1 69 ? -3.411 -0.915 -8.456 1.00 97.62 69 VAL A O 1
ATOM 582 N N . LEU A 1 70 ? -5.401 -1.955 -8.526 1.00 97.44 70 LEU A N 1
ATOM 583 C CA . LEU A 1 70 ? -4.866 -3.201 -9.068 1.00 97.44 70 LEU A CA 1
ATOM 584 C C . LEU A 1 70 ? -4.270 -3.001 -10.469 1.00 97.44 70 LEU A C 1
ATOM 586 O O . LEU A 1 70 ? -3.178 -3.496 -10.751 1.00 97.44 70 LEU A O 1
ATOM 590 N N . SER A 1 71 ? -4.964 -2.261 -11.334 1.00 97.94 71 SER A N 1
ATOM 591 C CA . SER A 1 71 ? -4.506 -1.978 -12.699 1.00 97.94 71 SER A CA 1
ATOM 592 C C . SER A 1 71 ? -3.209 -1.171 -12.704 1.00 97.94 71 SER A C 1
ATOM 594 O O . SER A 1 71 ? -2.285 -1.482 -13.458 1.00 97.94 71 SER A O 1
ATOM 596 N N . GLU A 1 72 ? -3.109 -0.164 -11.836 1.00 97.62 72 GLU A N 1
ATOM 597 C CA . GLU A 1 72 ? -1.900 0.636 -11.671 1.00 97.62 72 GLU A CA 1
ATOM 598 C C . GLU A 1 72 ? -0.738 -0.212 -11.155 1.00 97.62 72 GLU A C 1
ATOM 600 O O . GLU A 1 72 ? 0.343 -0.166 -11.743 1.00 97.62 72 GLU A O 1
ATOM 605 N N . PHE A 1 73 ? -0.963 -1.042 -10.130 1.00 96.31 73 PHE A N 1
ATOM 606 C CA . PHE A 1 73 ? 0.054 -1.960 -9.618 1.00 96.31 73 PHE A CA 1
ATOM 607 C C . PHE A 1 73 ? 0.597 -2.878 -10.722 1.00 96.31 73 PHE A C 1
ATOM 609 O O . PHE A 1 73 ? 1.812 -2.952 -10.912 1.00 96.31 73 PHE A O 1
ATOM 616 N N . ILE A 1 74 ? -0.286 -3.534 -11.487 1.00 96.06 74 ILE A N 1
ATOM 617 C CA . ILE A 1 74 ? 0.107 -4.441 -12.577 1.00 96.06 74 ILE A CA 1
ATOM 618 C C . ILE A 1 74 ? 0.910 -3.687 -13.641 1.00 96.06 74 ILE A C 1
ATOM 620 O O . ILE A 1 74 ? 1.994 -4.129 -14.025 1.00 96.06 74 ILE A O 1
ATOM 624 N N . ASN A 1 75 ? 0.413 -2.537 -14.100 1.00 96.00 75 ASN A N 1
ATOM 625 C CA . ASN A 1 75 ? 1.072 -1.748 -15.139 1.00 96.00 75 ASN A CA 1
ATOM 626 C C . ASN A 1 75 ? 2.438 -1.211 -14.674 1.00 96.00 75 ASN A C 1
ATOM 628 O O . ASN A 1 75 ? 3.421 -1.300 -15.410 1.00 96.00 75 ASN A O 1
ATOM 632 N N . ALA A 1 76 ? 2.529 -0.688 -13.451 1.00 94.69 76 ALA A N 1
ATOM 633 C CA . ALA A 1 76 ? 3.774 -0.175 -12.888 1.00 94.69 76 ALA A CA 1
ATOM 634 C C . ALA A 1 76 ? 4.811 -1.289 -12.687 1.00 94.69 76 ALA A C 1
ATOM 636 O O . ALA A 1 76 ? 5.974 -1.125 -13.067 1.00 94.69 76 ALA A O 1
ATOM 637 N N . TYR A 1 77 ? 4.390 -2.441 -12.158 1.00 93.69 77 TYR A N 1
ATOM 638 C CA . TYR A 1 77 ? 5.261 -3.599 -11.978 1.00 93.69 77 TYR A CA 1
ATOM 639 C C . TYR A 1 77 ? 5.770 -4.132 -13.324 1.00 93.69 77 TYR A C 1
ATOM 641 O O . TYR A 1 77 ? 6.976 -4.309 -13.505 1.00 93.69 77 TYR A O 1
ATOM 649 N N . ALA A 1 78 ? 4.875 -4.322 -14.301 1.00 92.62 78 ALA A N 1
ATOM 650 C CA . ALA A 1 78 ? 5.233 -4.804 -15.633 1.00 92.62 78 ALA A CA 1
ATOM 651 C C . ALA A 1 78 ? 6.224 -3.866 -16.337 1.00 92.62 78 ALA A C 1
ATOM 653 O O . ALA A 1 78 ? 7.229 -4.325 -16.878 1.00 92.62 78 ALA A O 1
ATOM 654 N N . ARG A 1 79 ? 5.994 -2.545 -16.279 1.00 91.38 79 ARG A N 1
ATOM 655 C CA . ARG A 1 79 ? 6.920 -1.545 -16.833 1.00 91.38 79 ARG A CA 1
ATOM 656 C C . ARG A 1 79 ? 8.285 -1.593 -16.169 1.00 91.38 79 ARG A C 1
ATOM 658 O O . ARG A 1 79 ? 9.288 -1.465 -16.864 1.00 91.38 79 ARG A O 1
ATOM 665 N N . PHE A 1 80 ? 8.340 -1.776 -14.850 1.00 88.88 80 PHE A N 1
ATOM 666 C CA . PHE A 1 80 ? 9.617 -1.906 -14.159 1.00 88.88 80 PHE A CA 1
ATOM 667 C C . PHE A 1 80 ? 10.399 -3.114 -14.680 1.00 88.88 80 PHE A C 1
ATOM 669 O O . PHE A 1 80 ? 11.547 -2.964 -15.096 1.00 88.88 80 PHE A O 1
ATOM 676 N N . VAL A 1 81 ? 9.768 -4.293 -14.696 1.00 87.50 81 VAL A N 1
ATOM 677 C CA . VAL A 1 81 ? 10.402 -5.532 -15.170 1.00 87.50 81 VAL A CA 1
ATOM 678 C C . VAL A 1 81 ? 10.858 -5.374 -16.618 1.00 87.50 81 VAL A C 1
ATOM 680 O O . VAL A 1 81 ? 12.011 -5.655 -16.936 1.00 87.50 81 VAL A O 1
ATOM 683 N N . TYR A 1 82 ? 9.988 -4.837 -17.477 1.00 88.00 82 TYR A N 1
ATOM 684 C CA . TYR A 1 82 ? 10.307 -4.586 -18.878 1.00 88.00 82 TYR A CA 1
ATOM 685 C C . TYR A 1 82 ? 11.504 -3.643 -19.048 1.00 88.00 82 TYR A C 1
ATOM 687 O O . TYR A 1 82 ? 12.396 -3.884 -19.865 1.00 88.00 82 TYR A O 1
ATOM 695 N N . ASN A 1 83 ? 11.560 -2.571 -18.257 1.00 86.62 83 ASN A N 1
ATOM 696 C CA . ASN A 1 83 ? 12.655 -1.612 -18.312 1.00 86.62 83 ASN A CA 1
ATOM 697 C C . ASN A 1 83 ? 13.986 -2.202 -17.838 1.00 86.62 83 ASN A C 1
ATOM 699 O O . ASN A 1 83 ? 15.020 -1.772 -18.354 1.00 86.62 83 ASN A O 1
ATOM 703 N N . GLY A 1 84 ? 13.948 -3.189 -16.939 1.00 82.75 84 GLY A N 1
ATOM 704 C CA . GLY A 1 84 ? 15.110 -3.935 -16.458 1.00 82.75 84 GLY A CA 1
ATOM 705 C C . GLY A 1 84 ? 15.715 -4.917 -17.469 1.00 82.75 84 GLY A C 1
ATOM 706 O O . GLY A 1 84 ? 16.845 -5.357 -17.270 1.00 82.75 84 GLY A O 1
ATOM 707 N N . PHE A 1 85 ? 15.024 -5.252 -18.565 1.00 78.25 85 PHE A N 1
ATOM 708 C CA . PHE A 1 85 ? 15.610 -6.092 -19.613 1.00 78.25 85 PHE A CA 1
ATOM 709 C C . PHE A 1 85 ? 16.718 -5.364 -20.388 1.00 78.25 85 PHE A C 1
ATOM 711 O O . PHE A 1 85 ? 16.633 -4.166 -20.660 1.00 78.25 85 PHE A O 1
ATOM 718 N N . ALA A 1 86 ? 17.748 -6.105 -20.810 1.00 74.31 86 ALA A N 1
ATOM 719 C CA . ALA A 1 86 ? 18.738 -5.606 -21.764 1.00 74.31 86 ALA A CA 1
ATOM 720 C C . ALA A 1 86 ? 18.065 -5.262 -23.107 1.00 74.31 86 ALA A C 1
ATOM 722 O O . ALA A 1 86 ? 17.090 -5.905 -23.494 1.00 74.31 86 ALA A O 1
ATOM 723 N N . ALA A 1 87 ? 18.593 -4.274 -23.839 1.00 67.75 87 ALA A N 1
ATOM 724 C CA . ALA A 1 87 ? 17.967 -3.748 -25.060 1.00 67.75 87 ALA A CA 1
ATOM 725 C C . ALA A 1 87 ? 17.643 -4.824 -26.119 1.00 67.75 87 ALA A C 1
ATOM 727 O O . ALA A 1 87 ? 16.627 -4.713 -26.795 1.00 67.75 87 ALA A O 1
ATOM 728 N N . GLY A 1 88 ? 18.447 -5.892 -26.215 1.00 66.50 88 GLY A N 1
ATOM 729 C CA . GLY A 1 88 ? 18.215 -7.015 -27.137 1.00 66.50 88 GLY A CA 1
ATOM 730 C C . GLY A 1 88 ? 17.062 -7.955 -26.757 1.00 66.50 88 GLY A C 1
ATOM 731 O O . GLY A 1 88 ? 16.615 -8.724 -27.599 1.00 66.50 88 GLY A O 1
ATOM 732 N N . ASN A 1 89 ? 16.555 -7.873 -25.522 1.00 65.81 89 ASN A N 1
ATOM 733 C CA . ASN A 1 89 ? 15.459 -8.705 -25.008 1.00 65.81 89 ASN A CA 1
ATOM 734 C C . ASN A 1 89 ? 14.141 -7.924 -24.867 1.00 65.81 89 ASN A C 1
ATOM 736 O O . ASN A 1 89 ? 13.138 -8.475 -24.415 1.00 65.81 89 ASN A O 1
ATOM 740 N N . LYS A 1 90 ? 14.132 -6.635 -25.230 1.00 68.00 90 LYS A N 1
ATOM 741 C CA . LYS A 1 90 ? 12.927 -5.803 -25.231 1.00 68.00 90 LYS A CA 1
ATOM 742 C C . LYS A 1 90 ? 12.160 -6.036 -26.532 1.00 68.00 90 LYS A C 1
ATOM 744 O O . LYS A 1 90 ? 12.522 -5.503 -27.577 1.00 68.00 90 LYS A O 1
ATOM 749 N N . THR A 1 91 ? 11.100 -6.838 -26.487 1.00 63.81 91 THR A N 1
ATOM 750 C CA . THR A 1 91 ? 10.173 -6.983 -27.617 1.00 63.81 91 THR A CA 1
ATOM 751 C C . THR A 1 91 ? 9.402 -5.682 -27.838 1.00 63.81 91 THR A C 1
ATOM 753 O O . THR A 1 91 ? 8.701 -5.215 -26.949 1.00 63.81 91 THR A O 1
ATOM 756 N N . THR A 1 92 ? 9.483 -5.112 -29.041 1.00 61.16 92 THR A N 1
ATOM 757 C CA . THR A 1 92 ? 8.870 -3.825 -29.431 1.00 61.16 92 THR A CA 1
ATOM 758 C C . THR A 1 92 ? 7.346 -3.855 -29.615 1.00 61.16 92 THR A C 1
ATOM 760 O O . THR A 1 92 ? 6.787 -2.940 -30.218 1.00 61.16 92 THR A O 1
ATOM 763 N N . ARG A 1 93 ? 6.645 -4.878 -29.118 1.00 51.97 93 ARG A N 1
ATOM 764 C CA . ARG A 1 93 ? 5.190 -5.009 -29.263 1.00 51.97 93 ARG A CA 1
ATOM 765 C C . ARG A 1 93 ? 4.521 -5.260 -27.915 1.00 51.97 93 ARG A C 1
ATOM 767 O O . ARG A 1 93 ? 4.800 -6.273 -27.278 1.00 51.97 93 ARG A O 1
ATOM 774 N N . PHE A 1 94 ? 3.632 -4.339 -27.553 1.00 53.38 94 PHE A N 1
ATOM 775 C CA . PHE A 1 94 ? 2.496 -4.552 -26.663 1.00 53.38 94 PHE A CA 1
ATOM 776 C C . PHE A 1 94 ? 1.229 -4.413 -27.502 1.00 53.38 94 PHE A C 1
ATOM 778 O O . PHE A 1 94 ? 1.233 -3.528 -28.392 1.00 53.38 94 PHE A O 1
#

pLDDT: mean 86.89, std 14.26, range [39.53, 97.94]

Foldseek 3Di:
DDDDPDDPDDDDLQPDDDAQPDEAEDALVLVCLQPNPVVVVVVPSNVSSVVSVVNCVVNVHDYDYDPVRVVCNVVVRVVVVLVPDDPVPRDPDD

Nearest PDB structures (foldseek):
  8fkt-assembly1_BA  TM=3.216E-01  e=4.245E+00  Homo sapiens
  8flc-assembly1_BA  TM=3.132E-01  e=8.558E+00  Homo sapiens
  8ir1-assembly1_y  TM=3.089E-01  e=8.029E+00  Homo sapiens

Sequence (94 aa):
MLRMMMSNQVYQIEYYRFSSSDYILFDANVWLYIYGPQGESLPRLRSTYHLALRKIRGAKIPIFIDVLVLSEFINAYARFVYNGFAAGNKTTRF

Radius of gyration: 17.4 Å; Cα contacts (8 Å, |Δi|>4): 68; chains: 1; bounding box: 49×26×46 Å

Secondary structure (DSSP, 8-state):
------------TTT----TT--EE--HHHHHHHHSTHHHH-HHHHHHHHHHHHHHHHTT--EE--HHHHHHHHHHHHHHHHHHS-GGG--S--

Solvent-accessible surface area (backbone atoms only — not comparable to full-atom values): 5836 Å² total; per-residue (Å²): 137,85,81,81,81,80,71,91,81,82,71,60,72,92,76,54,81,82,47,62,86,50,79,46,73,67,58,34,65,58,52,31,27,64,76,30,75,67,14,72,84,36,55,66,60,19,50,51,50,46,52,46,52,52,51,36,58,72,44,66,33,57,73,53,82,52,72,65,36,52,51,50,36,52,52,55,49,52,51,51,59,55,66,70,44,58,80,93,70,56,73,96,72,133

Mean predicted aligned error: 7.35 Å